Protein AF-A0A4R6A0Q3-F1 (afdb_monomer_lite)

Radius of gyration: 21.28 Å; chains: 1; bounding box: 26×39×70 Å

Structure (mmCIF, N/CA/C/O backbone):
data_AF-A0A4R6A0Q3-F1
#
_entry.id   AF-A0A4R6A0Q3-F1
#
loop_
_atom_site.group_PDB
_atom_site.id
_atom_site.type_symbol
_atom_site.label_atom_id
_atom_site.label_alt_id
_atom_site.label_comp_id
_atom_site.label_asym_id
_atom_site.label_entity_id
_atom_site.label_seq_id
_atom_site.pdbx_PDB_ins_code
_atom_site.Cartn_x
_atom_site.Cartn_y
_atom_site.Cartn_z
_atom_site.occupancy
_atom_site.B_iso_or_equiv
_atom_site.auth_seq_id
_atom_site.auth_comp_id
_atom_site.auth_asym_id
_atom_site.auth_atom_id
_atom_site.pdbx_PDB_model_num
ATOM 1 N N . MET A 1 1 ? -9.421 34.207 54.045 1.00 45.75 1 MET A N 1
ATOM 2 C CA . MET A 1 1 ? -10.253 34.854 53.015 1.00 45.75 1 MET A CA 1
ATOM 3 C C . MET A 1 1 ? -9.332 35.216 51.851 1.00 45.75 1 MET A C 1
ATOM 5 O O . MET A 1 1 ? -8.522 36.105 52.037 1.00 45.75 1 MET A O 1
ATOM 9 N N . THR A 1 2 ? -9.414 34.422 50.762 1.00 56.34 2 THR A N 1
ATOM 10 C CA . THR A 1 2 ? -9.199 34.756 49.321 1.00 56.34 2 THR A CA 1
ATOM 11 C C . THR A 1 2 ? -7.830 35.332 48.890 1.00 56.34 2 THR A C 1
ATOM 13 O O . THR A 1 2 ? -7.435 36.351 49.426 1.00 56.34 2 THR A O 1
ATOM 16 N N . LEU A 1 3 ? -7.052 34.840 47.916 1.00 55.03 3 LEU A N 1
ATOM 17 C CA . LEU A 1 3 ? -7.173 33.859 46.820 1.00 55.03 3 LEU A CA 1
ATOM 18 C C . LEU A 1 3 ? -5.756 33.264 46.561 1.00 55.03 3 LEU A C 1
ATOM 20 O O . LEU A 1 3 ? -4.764 33.912 46.880 1.00 55.03 3 LEU A O 1
ATOM 24 N N . ARG A 1 4 ? -5.574 31.993 46.152 1.00 66.81 4 ARG A N 1
ATOM 25 C CA . ARG A 1 4 ? -5.416 31.573 44.732 1.00 66.81 4 ARG A CA 1
ATOM 26 C C . ARG A 1 4 ? -4.794 32.702 43.885 1.00 66.81 4 ARG A C 1
ATOM 28 O O . ARG A 1 4 ? -5.352 33.775 43.792 1.00 66.81 4 ARG A O 1
ATOM 35 N N . ASP A 1 5 ? -3.577 32.559 43.379 1.00 62.34 5 ASP A N 1
ATOM 36 C CA . ASP A 1 5 ? -3.389 31.885 42.100 1.00 62.34 5 ASP A CA 1
ATOM 37 C C . ASP A 1 5 ? -1.973 31.316 41.978 1.00 62.34 5 ASP A C 1
ATOM 39 O O . ASP A 1 5 ? -0.992 32.025 41.760 1.00 62.34 5 ASP A O 1
ATOM 43 N N . GLY A 1 6 ? -1.884 29.990 42.087 1.00 61.16 6 GLY A N 1
ATOM 44 C CA . GLY A 1 6 ? -0.791 29.253 41.478 1.00 61.16 6 GLY A CA 1
ATOM 45 C C . GLY A 1 6 ? -0.944 29.386 39.971 1.00 61.16 6 GLY A C 1
ATOM 46 O O . GLY A 1 6 ? -1.797 28.736 39.370 1.00 61.16 6 GLY A O 1
ATOM 47 N N . THR A 1 7 ? -0.137 30.250 39.368 1.00 59.62 7 THR A N 1
ATOM 48 C CA . THR A 1 7 ? 0.075 30.330 37.926 1.00 59.62 7 THR A CA 1
ATOM 49 C C . THR A 1 7 ? 0.816 29.075 37.472 1.00 59.62 7 THR A C 1
ATOM 51 O O . THR A 1 7 ? 2.003 29.085 37.157 1.00 59.62 7 THR A O 1
ATOM 54 N N . THR A 1 8 ? 0.104 27.948 37.462 1.00 60.88 8 THR A N 1
ATOM 55 C CA . THR A 1 8 ? 0.509 26.763 36.717 1.00 60.88 8 THR A CA 1
ATOM 56 C C . THR A 1 8 ? 0.509 27.154 35.245 1.00 60.88 8 THR A C 1
ATOM 58 O O . THR A 1 8 ? -0.528 27.176 34.585 1.00 60.88 8 THR A O 1
ATOM 61 N N . SER A 1 9 ? 1.685 27.511 34.739 1.00 57.47 9 SER A N 1
ATOM 62 C CA . SER A 1 9 ? 1.986 27.566 33.319 1.00 57.47 9 SER A CA 1
ATOM 63 C C . SER A 1 9 ? 1.793 26.163 32.747 1.00 57.47 9 SER A C 1
ATOM 65 O O . SER A 1 9 ? 2.716 25.354 32.723 1.00 57.47 9 SER A O 1
ATOM 67 N N . MET A 1 10 ? 0.564 25.843 32.332 1.00 60.56 10 MET A N 1
ATOM 68 C CA . MET A 1 10 ? 0.292 24.643 31.547 1.00 60.56 10 MET A CA 1
ATOM 69 C C . MET A 1 10 ? 1.172 24.728 30.293 1.00 60.56 10 MET A C 1
ATOM 71 O O . MET A 1 10 ? 0.983 25.656 29.498 1.00 60.56 10 MET A O 1
ATOM 75 N N . PRO A 1 11 ? 2.170 23.840 30.122 1.00 65.94 11 PRO A N 1
ATOM 76 C CA . PRO A 1 11 ? 2.952 23.829 28.899 1.00 65.94 11 PRO A CA 1
ATOM 77 C C . PRO A 1 11 ? 1.980 23.639 27.727 1.00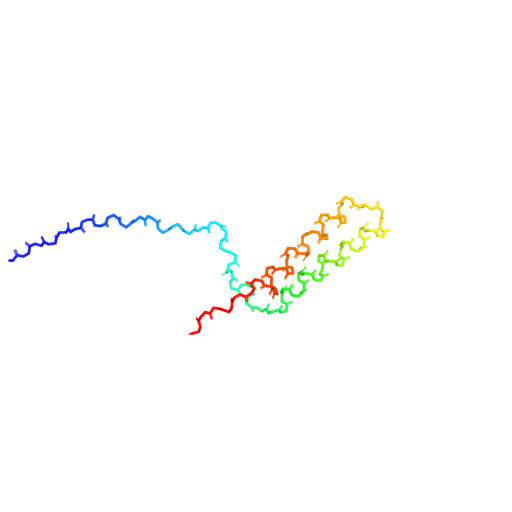 65.94 11 PRO A C 1
ATOM 79 O O . PRO A 1 11 ? 1.014 22.884 27.869 1.00 65.94 11 PRO A O 1
ATOM 82 N N . PRO A 1 12 ? 2.187 24.329 26.591 1.00 63.06 12 PRO A N 1
ATOM 83 C CA . PRO A 1 12 ? 1.316 24.178 25.436 1.00 63.06 12 PRO A CA 1
ATOM 84 C C . PRO A 1 12 ? 1.223 22.690 25.093 1.00 63.06 12 PRO A C 1
ATOM 86 O O . PRO A 1 12 ? 2.247 22.049 24.844 1.00 63.06 12 PRO A O 1
ATOM 89 N N . GLU A 1 13 ? 0.004 22.144 25.133 1.00 64.31 13 GLU A N 1
ATOM 90 C CA . GLU A 1 13 ? -0.327 20.813 24.627 1.00 64.31 13 GLU A CA 1
ATOM 91 C C . GLU A 1 13 ? 0.294 20.698 23.232 1.00 64.31 13 GLU A C 1
ATOM 93 O O . GLU A 1 13 ? -0.163 21.330 22.276 1.00 64.31 13 GLU A O 1
ATOM 98 N N . ARG A 1 14 ? 1.396 19.948 23.107 1.00 62.56 14 ARG A N 1
ATOM 99 C CA . ARG A 1 14 ? 2.017 19.695 21.809 1.00 62.56 14 ARG A CA 1
ATOM 100 C C . ARG A 1 14 ? 1.104 18.750 21.041 1.00 62.56 14 ARG A C 1
ATOM 102 O O . ARG A 1 14 ? 1.304 17.539 21.059 1.00 62.56 14 ARG A O 1
ATOM 109 N N . ARG A 1 15 ? 0.125 19.308 20.331 1.00 62.38 15 ARG A N 1
ATOM 110 C CA . ARG A 1 15 ? -0.524 18.612 19.222 1.00 62.38 15 ARG A CA 1
ATOM 111 C C . ARG A 1 15 ? 0.542 18.359 18.170 1.00 62.38 15 ARG A C 1
ATOM 113 O O . ARG A 1 15 ? 0.983 19.274 17.478 1.00 62.38 15 ARG A O 1
ATOM 120 N N . GLY A 1 16 ? 1.034 17.126 18.128 1.00 61.06 16 GLY A N 1
ATOM 121 C CA . GLY A 1 16 ? 1.976 16.708 17.106 1.00 61.06 16 GLY A CA 1
ATOM 122 C C . GLY A 1 16 ? 1.334 16.912 15.739 1.00 61.06 16 GLY A C 1
ATOM 123 O O . GLY A 1 16 ? 0.239 16.422 15.490 1.00 61.06 16 GLY A O 1
ATOM 124 N N . PHE A 1 17 ? 2.033 17.591 14.831 1.00 55.25 17 PHE A N 1
ATOM 125 C CA . PHE A 1 17 ? 1.628 17.731 13.424 1.00 55.25 17 PHE A CA 1
ATOM 126 C C . PHE A 1 17 ? 1.457 16.376 12.698 1.00 55.25 17 PHE A C 1
ATOM 128 O O . PHE A 1 17 ? 0.976 16.333 11.572 1.00 55.25 17 PHE A O 1
ATOM 135 N N . PHE A 1 18 ? 1.834 15.277 13.357 1.00 52.34 18 PHE A N 1
ATOM 136 C CA . PHE A 1 18 ? 1.735 13.889 12.916 1.00 52.34 18 PHE A CA 1
ATOM 137 C C . PHE A 1 18 ? 0.556 13.127 13.548 1.00 52.34 18 PHE A C 1
ATOM 139 O O . PHE A 1 18 ? 0.598 11.904 13.673 1.00 52.34 18 PHE A O 1
ATOM 146 N N . ASP A 1 19 ? -0.500 13.819 13.977 1.00 52.38 19 ASP A N 1
ATOM 147 C CA . ASP A 1 19 ? -1.711 13.146 14.443 1.00 52.38 19 ASP A CA 1
ATOM 148 C C . ASP A 1 19 ? -2.568 12.691 13.247 1.00 52.38 19 ASP A C 1
ATOM 150 O O . ASP A 1 19 ? -3.451 13.391 12.754 1.00 52.38 19 ASP A O 1
ATOM 154 N N . VAL A 1 20 ? -2.268 11.491 12.741 1.00 51.62 20 VAL A N 1
ATOM 155 C CA . VAL A 1 20 ? -2.970 10.851 11.609 1.00 51.62 20 VAL A CA 1
ATOM 156 C C . VAL A 1 20 ? -4.322 10.258 12.046 1.00 51.62 20 VAL A C 1
ATOM 158 O O . VAL A 1 20 ? -5.025 9.627 11.255 1.00 51.62 20 VAL A O 1
ATOM 161 N N . ARG A 1 21 ? -4.755 10.480 13.298 1.00 54.53 21 ARG A N 1
ATOM 162 C CA . ARG A 1 21 ? -6.059 10.044 13.830 1.00 54.53 21 ARG A CA 1
ATOM 163 C C . ARG A 1 21 ? -7.210 10.915 13.319 1.00 54.53 21 ARG A C 1
ATOM 165 O O . ARG A 1 21 ? -8.110 11.301 14.061 1.00 54.53 21 ARG A O 1
ATOM 172 N N . VAL A 1 22 ? -7.221 11.207 12.023 1.00 59.56 22 VAL A N 1
ATOM 173 C CA . VAL A 1 22 ? -8.360 11.850 11.379 1.00 59.56 22 VAL A CA 1
ATOM 174 C C . VAL A 1 22 ? -9.528 10.853 11.315 1.00 59.56 22 VAL A C 1
ATOM 176 O O . VAL A 1 22 ? -9.351 9.710 10.877 1.00 59.56 22 VAL A O 1
ATOM 179 N N . PRO A 1 23 ? -10.759 11.253 11.691 1.00 57.47 23 PRO A N 1
ATOM 180 C CA . PRO A 1 23 ? -11.932 10.371 11.680 1.00 57.47 23 PRO A CA 1
ATOM 181 C C . PRO A 1 23 ? -12.250 9.785 10.289 1.00 57.47 23 PRO A C 1
ATOM 183 O O . PRO A 1 23 ? -12.987 8.806 10.176 1.00 57.47 23 PRO A O 1
ATOM 186 N N . MET A 1 24 ? -11.638 10.334 9.234 1.00 54.12 24 MET A N 1
ATOM 187 C CA . MET A 1 24 ? -11.678 9.857 7.852 1.00 54.12 24 MET A CA 1
ATOM 188 C C . MET A 1 24 ? -11.190 8.406 7.687 1.00 54.12 24 MET A C 1
ATOM 190 O O . MET A 1 24 ? -11.706 7.715 6.808 1.00 54.12 24 MET A O 1
ATOM 194 N N . PHE A 1 25 ? -10.251 7.931 8.520 1.00 56.16 25 PHE A N 1
ATOM 195 C CA . PHE A 1 25 ? -9.698 6.566 8.457 1.00 56.16 25 PHE A CA 1
ATOM 196 C C . PHE A 1 25 ? -10.342 5.579 9.440 1.00 56.16 25 PHE A C 1
ATOM 198 O O . PHE A 1 25 ? -9.864 4.452 9.567 1.00 56.16 25 PHE A O 1
ATOM 205 N N . ARG A 1 26 ? -11.433 5.946 10.129 1.00 61.97 26 ARG A N 1
ATOM 206 C CA . ARG A 1 26 ? -12.224 5.000 10.946 1.00 61.97 26 ARG A CA 1
ATOM 207 C C . ARG A 1 26 ? -12.744 3.788 10.153 1.00 61.97 26 ARG A C 1
ATOM 209 O O . ARG A 1 26 ? -12.730 2.696 10.714 1.00 61.97 26 ARG A O 1
ATOM 216 N N . PRO A 1 27 ? -13.171 3.914 8.878 1.00 70.75 27 PRO A N 1
ATOM 217 C CA . PRO A 1 27 ? -13.629 2.763 8.112 1.00 70.75 27 PRO A CA 1
ATOM 218 C C . PRO A 1 27 ? -12.446 1.909 7.641 1.00 70.75 27 PRO A C 1
ATOM 220 O O . PRO A 1 27 ? -11.604 2.381 6.874 1.00 70.75 27 PRO A O 1
ATOM 223 N N . LEU A 1 28 ? -12.430 0.631 8.032 1.00 70.81 28 LEU A N 1
ATOM 224 C CA . LEU A 1 28 ? -11.435 -0.355 7.583 1.00 70.81 28 LEU A CA 1
ATOM 225 C C . LEU A 1 28 ? -11.344 -0.439 6.047 1.00 70.81 28 LEU A C 1
ATOM 227 O O . LEU A 1 28 ? -10.256 -0.602 5.502 1.00 70.81 28 LEU A O 1
ATOM 231 N N . TRP A 1 29 ? -12.457 -0.235 5.331 1.00 78.56 29 TRP A N 1
ATOM 232 C CA . TRP A 1 29 ? -12.483 -0.292 3.865 1.00 78.56 29 TRP A CA 1
ATOM 233 C C . TRP A 1 29 ? -11.618 0.784 3.196 1.00 78.56 29 TRP A C 1
ATOM 235 O O . TRP A 1 29 ? -11.015 0.515 2.163 1.00 78.56 29 TRP A O 1
ATOM 245 N N . ARG A 1 30 ? -11.504 1.986 3.782 1.00 82.25 30 ARG A N 1
ATOM 246 C CA . ARG A 1 30 ? -10.682 3.070 3.209 1.00 82.25 30 ARG A CA 1
ATOM 247 C C . ARG A 1 30 ? -9.198 2.752 3.291 1.00 82.25 30 ARG A C 1
ATOM 249 O O . ARG A 1 30 ? -8.444 3.116 2.397 1.00 82.25 30 ARG A O 1
ATOM 256 N N . ARG A 1 31 ? -8.802 2.049 4.350 1.00 81.69 31 ARG A N 1
ATOM 257 C CA . ARG A 1 31 ? -7.432 1.572 4.546 1.00 81.69 31 ARG A CA 1
ATOM 258 C C . ARG A 1 31 ? -7.079 0.519 3.517 1.00 81.69 31 ARG A C 1
ATOM 260 O O . ARG A 1 31 ? -6.084 0.666 2.821 1.00 81.69 31 ARG A O 1
ATOM 267 N N . ILE A 1 32 ? -7.955 -0.476 3.369 1.00 85.06 32 ILE A N 1
ATOM 268 C CA . ILE A 1 32 ? -7.807 -1.532 2.364 1.00 85.06 32 ILE A CA 1
ATOM 269 C C . ILE A 1 32 ? -7.738 -0.915 0.964 1.00 85.06 32 ILE A C 1
ATOM 271 O O . ILE A 1 32 ? -6.821 -1.231 0.216 1.00 85.06 32 ILE A O 1
ATOM 275 N N . ALA A 1 33 ? -8.649 0.004 0.624 1.00 89.56 33 ALA A N 1
ATOM 276 C CA . ALA A 1 33 ? -8.666 0.659 -0.681 1.00 89.56 33 ALA A CA 1
ATOM 277 C C . ALA A 1 33 ? -7.373 1.445 -0.952 1.00 89.56 33 ALA A C 1
ATOM 279 O O . ALA A 1 33 ? -6.777 1.285 -2.012 1.00 89.56 33 ALA A O 1
ATOM 280 N N . ALA A 1 34 ? -6.899 2.246 0.007 1.00 87.44 34 ALA A N 1
ATOM 281 C CA . ALA A 1 34 ? -5.668 3.018 -0.154 1.00 87.44 34 ALA A CA 1
ATOM 282 C C . ALA A 1 34 ? -4.434 2.115 -0.335 1.00 87.44 34 ALA A C 1
ATOM 284 O O . ALA A 1 34 ? -3.639 2.335 -1.253 1.00 87.44 34 ALA A O 1
ATOM 285 N N . THR A 1 35 ? -4.291 1.078 0.496 1.00 90.56 35 THR A N 1
ATOM 286 C CA . THR A 1 35 ? -3.186 0.113 0.391 1.00 90.56 35 THR A CA 1
ATOM 287 C C . THR A 1 35 ? -3.256 -0.682 -0.915 1.00 90.56 35 THR A C 1
AT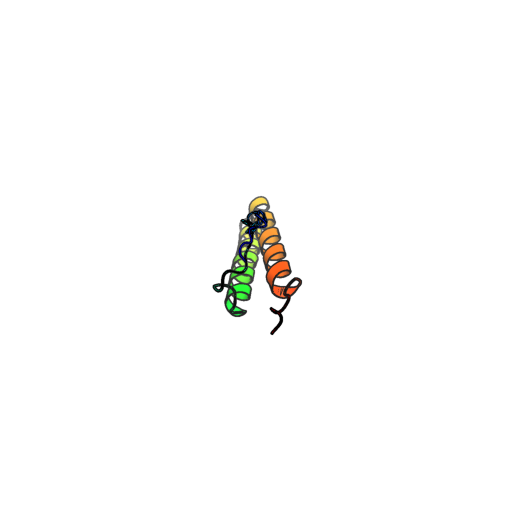OM 289 O O . THR A 1 35 ? -2.238 -0.858 -1.574 1.00 90.56 35 THR A O 1
ATOM 292 N N . ALA A 1 36 ? -4.444 -1.125 -1.336 1.00 92.12 36 ALA A N 1
ATOM 293 C CA . ALA A 1 36 ? -4.617 -1.898 -2.564 1.00 92.12 36 ALA A CA 1
ATOM 294 C C . ALA A 1 36 ? -4.328 -1.067 -3.821 1.00 92.12 36 ALA A C 1
ATOM 296 O O . ALA A 1 36 ? -3.661 -1.550 -4.730 1.00 92.12 36 ALA A O 1
ATOM 297 N N . VAL A 1 37 ? -4.780 0.191 -3.862 1.00 94.50 37 VAL A N 1
ATOM 298 C CA . VAL A 1 37 ? -4.507 1.097 -4.989 1.00 94.50 37 VAL A CA 1
ATOM 299 C C . VAL A 1 37 ? -3.010 1.378 -5.107 1.00 94.50 37 VAL A C 1
ATOM 301 O O . VAL A 1 37 ? -2.459 1.281 -6.200 1.00 94.50 37 VAL A O 1
ATOM 304 N N . THR A 1 38 ? -2.330 1.669 -3.995 1.00 93.50 38 THR A N 1
ATOM 305 C CA . THR A 1 38 ? -0.878 1.932 -4.003 1.00 93.50 38 THR A CA 1
ATOM 306 C C . THR A 1 38 ? -0.057 0.690 -4.347 1.00 93.50 38 THR A C 1
ATOM 308 O O . THR A 1 38 ? 0.864 0.780 -5.156 1.00 93.50 38 THR A O 1
ATOM 311 N N . ALA A 1 39 ? -0.416 -0.480 -3.810 1.00 92.75 39 ALA A N 1
ATOM 312 C CA . ALA A 1 39 ? 0.228 -1.748 -4.154 1.00 92.75 39 ALA A CA 1
ATOM 313 C C . ALA A 1 39 ? -0.001 -2.139 -5.624 1.00 92.75 39 ALA A C 1
ATOM 315 O O . ALA A 1 39 ? 0.930 -2.564 -6.307 1.00 92.75 39 ALA A O 1
ATOM 316 N N . GLY A 1 40 ? -1.225 -1.961 -6.130 1.00 93.94 40 GLY A N 1
ATOM 317 C CA . GLY A 1 40 ? -1.557 -2.196 -7.534 1.00 93.94 40 GLY A CA 1
ATOM 318 C C . GLY A 1 40 ? -0.778 -1.271 -8.467 1.00 93.94 40 GLY A C 1
ATOM 319 O O . GLY A 1 40 ? -0.248 -1.731 -9.474 1.00 93.94 40 GLY A O 1
ATOM 320 N N . TRP A 1 41 ? -0.626 0.006 -8.099 1.00 94.06 41 TRP A N 1
ATOM 321 C CA . TRP A 1 41 ? 0.179 0.953 -8.870 1.00 94.06 41 TRP A CA 1
ATOM 322 C C . TRP A 1 41 ? 1.652 0.543 -8.925 1.00 94.06 41 TRP A C 1
ATOM 324 O O . TRP A 1 41 ? 2.252 0.554 -9.996 1.00 94.06 41 TRP A O 1
ATOM 334 N N . ALA A 1 42 ? 2.221 0.092 -7.802 1.00 93.50 42 ALA A N 1
ATOM 335 C CA . ALA A 1 42 ? 3.587 -0.425 -7.773 1.00 93.50 42 ALA A CA 1
ATOM 336 C C . ALA A 1 42 ? 3.781 -1.602 -8.746 1.00 93.50 42 ALA A C 1
ATOM 338 O O . ALA A 1 42 ? 4.764 -1.635 -9.484 1.00 93.50 42 ALA A O 1
ATOM 339 N N . ALA A 1 43 ? 2.834 -2.545 -8.782 1.00 92.12 43 ALA A N 1
ATOM 340 C CA . ALA A 1 43 ? 2.882 -3.681 -9.701 1.00 92.12 43 ALA A CA 1
ATOM 341 C C . ALA A 1 43 ? 2.786 -3.245 -11.173 1.00 92.12 43 ALA A C 1
ATOM 343 O O . ALA A 1 43 ? 3.529 -3.757 -12.010 1.00 92.12 43 ALA A O 1
ATOM 344 N N . LEU A 1 44 ? 1.926 -2.270 -11.485 1.00 93.75 44 LEU A N 1
ATOM 345 C CA . LEU A 1 44 ? 1.830 -1.706 -12.833 1.00 93.75 44 LEU A CA 1
ATOM 346 C C . LEU A 1 44 ? 3.142 -1.034 -13.259 1.00 93.75 44 LEU A C 1
ATOM 348 O O . LEU A 1 44 ? 3.629 -1.305 -14.353 1.00 93.75 44 LEU A O 1
ATOM 352 N N . GLU A 1 45 ? 3.765 -0.239 -12.389 1.00 92.62 45 GLU A N 1
ATOM 353 C CA . GLU A 1 45 ? 5.052 0.415 -12.675 1.00 92.62 45 GLU A CA 1
ATOM 354 C C . GLU A 1 45 ?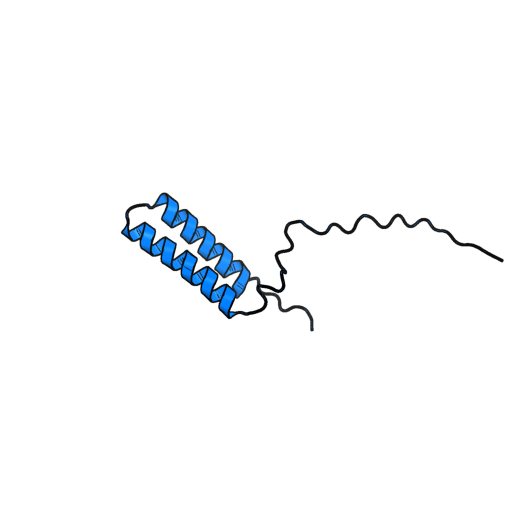 6.197 -0.593 -12.877 1.00 92.62 45 GLU A C 1
ATOM 356 O O . GLU A 1 45 ? 7.058 -0.386 -13.737 1.00 92.62 45 GLU A O 1
ATOM 361 N N . LEU A 1 46 ? 6.188 -1.726 -12.154 1.00 90.75 46 LEU A N 1
ATOM 362 C CA . LEU A 1 46 ? 7.125 -2.830 -12.410 1.00 90.75 46 LEU A CA 1
ATOM 363 C C . LEU A 1 46 ? 6.951 -3.382 -13.827 1.00 90.75 46 LEU A C 1
ATOM 365 O O . LEU A 1 46 ? 7.943 -3.614 -14.515 1.00 90.75 46 LEU A O 1
ATOM 369 N N . THR A 1 47 ? 5.706 -3.559 -14.282 1.00 91.12 47 THR A N 1
ATOM 370 C CA . THR A 1 47 ? 5.428 -4.030 -15.650 1.00 91.12 47 THR A CA 1
ATOM 371 C C . THR A 1 47 ? 5.693 -2.972 -16.724 1.00 91.12 47 THR A C 1
ATOM 373 O O . THR A 1 47 ? 6.021 -3.326 -17.852 1.00 91.12 47 THR A O 1
ATOM 376 N N . ALA A 1 48 ? 5.613 -1.684 -16.377 1.00 90.38 48 ALA A N 1
ATOM 377 C CA . ALA A 1 48 ? 5.900 -0.562 -17.270 1.00 90.38 48 ALA A CA 1
ATOM 378 C C . ALA A 1 48 ? 7.407 -0.272 -17.427 1.00 90.38 48 ALA A C 1
ATOM 380 O O . ALA A 1 48 ? 7.790 0.571 -18.236 1.00 90.38 48 ALA A O 1
ATOM 381 N N . GLY A 1 49 ? 8.269 -0.970 -16.678 1.00 91.00 49 GLY A N 1
ATOM 382 C CA . GLY A 1 49 ? 9.724 -0.834 -16.773 1.00 91.00 49 GLY A CA 1
ATOM 383 C C . GLY A 1 49 ? 10.304 0.335 -15.976 1.00 91.00 49 GLY A C 1
ATOM 384 O O . GLY A 1 49 ? 11.427 0.754 -16.252 1.00 91.00 49 GLY A O 1
ATOM 385 N N . ASN A 1 50 ? 9.576 0.852 -14.979 1.00 92.12 50 ASN A N 1
ATOM 386 C CA . ASN A 1 50 ? 10.006 1.978 -14.151 1.00 92.12 50 ASN A CA 1
ATOM 387 C C . ASN A 1 50 ? 10.282 1.552 -12.691 1.00 92.12 50 ASN A C 1
ATOM 389 O O . ASN A 1 50 ? 9.510 1.858 -11.774 1.00 92.12 50 ASN A O 1
ATOM 393 N N . PRO A 1 51 ? 11.396 0.836 -12.435 1.00 89.31 51 PRO A N 1
ATOM 394 C CA . PRO A 1 51 ? 11.658 0.208 -11.141 1.00 89.31 51 PRO A CA 1
ATOM 395 C C . PRO A 1 51 ? 11.833 1.212 -9.992 1.00 89.31 51 PRO A C 1
ATOM 397 O O . PRO A 1 51 ? 11.542 0.877 -8.846 1.00 89.31 51 PRO A O 1
ATOM 400 N N . GLY A 1 52 ? 12.275 2.444 -10.275 1.00 92.75 52 GLY A N 1
ATOM 401 C CA . GLY A 1 52 ? 12.444 3.480 -9.253 1.00 92.75 52 GLY A CA 1
ATOM 402 C C . GLY A 1 52 ? 11.114 3.881 -8.611 1.00 92.75 52 GLY A C 1
ATOM 403 O O . GLY A 1 52 ? 10.972 3.840 -7.389 1.00 92.75 52 GLY A O 1
ATOM 404 N N . PHE A 1 53 ? 10.114 4.205 -9.435 1.00 89.81 53 PHE A N 1
ATOM 405 C CA . PHE A 1 53 ? 8.777 4.547 -8.947 1.00 89.81 53 PHE A CA 1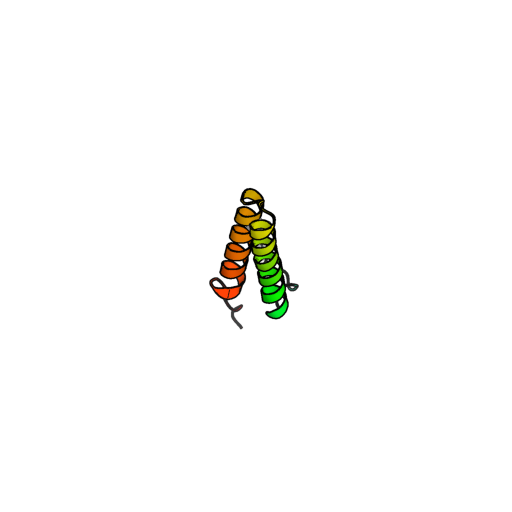
ATOM 406 C C . PHE A 1 53 ? 8.053 3.329 -8.380 1.00 89.81 53 PHE A C 1
ATOM 408 O O . PHE A 1 53 ? 7.420 3.437 -7.331 1.00 89.81 53 PHE A O 1
ATOM 415 N N . ALA A 1 54 ? 8.215 2.160 -9.000 1.00 91.94 54 ALA A N 1
ATOM 416 C CA . ALA A 1 54 ? 7.688 0.915 -8.462 1.00 91.94 54 ALA A CA 1
ATOM 417 C C . ALA A 1 54 ? 8.157 0.642 -7.026 1.00 91.94 54 ALA A C 1
ATOM 419 O O . ALA A 1 54 ? 7.335 0.341 -6.163 1.00 91.94 54 ALA A O 1
ATOM 420 N N . LEU A 1 55 ? 9.457 0.791 -6.746 1.00 94.38 55 LEU A N 1
ATOM 421 C CA . LEU A 1 55 ? 10.004 0.602 -5.402 1.00 94.38 55 LEU A CA 1
ATOM 422 C C . LEU A 1 55 ? 9.430 1.619 -4.410 1.00 94.38 55 LEU A C 1
ATOM 424 O O . LEU A 1 55 ? 9.120 1.269 -3.273 1.00 94.38 55 LEU A O 1
ATOM 428 N N . LEU A 1 56 ? 9.257 2.867 -4.845 1.00 94.31 56 LEU A N 1
ATOM 429 C CA . LEU A 1 56 ? 8.735 3.950 -4.016 1.00 94.31 56 LEU A CA 1
ATOM 430 C C . LEU A 1 56 ? 7.268 3.706 -3.629 1.00 94.31 56 LEU A C 1
ATOM 432 O O . LEU A 1 56 ? 6.910 3.805 -2.454 1.00 94.31 56 LEU A O 1
ATOM 436 N N . PHE A 1 57 ? 6.435 3.296 -4.590 1.00 94.06 57 PHE A N 1
ATOM 437 C CA . PHE A 1 57 ? 5.047 2.908 -4.333 1.00 94.06 57 PHE A CA 1
ATOM 438 C C . PHE A 1 57 ? 4.938 1.601 -3.543 1.00 94.06 57 PHE A C 1
ATOM 440 O O . PHE A 1 57 ? 4.082 1.499 -2.667 1.00 94.06 57 PHE A O 1
ATOM 447 N N . ALA A 1 58 ? 5.820 0.628 -3.784 1.00 92.62 58 ALA A N 1
ATOM 448 C CA . ALA A 1 58 ? 5.865 -0.610 -3.011 1.00 92.62 58 ALA A CA 1
ATOM 449 C C . ALA A 1 58 ? 6.215 -0.338 -1.539 1.00 92.62 58 ALA A C 1
ATOM 451 O O . ALA A 1 58 ? 5.551 -0.854 -0.639 1.00 92.62 58 ALA A O 1
ATOM 452 N N . ALA A 1 59 ? 7.204 0.523 -1.281 1.00 94.12 59 ALA A N 1
ATOM 453 C CA . ALA A 1 59 ? 7.562 0.952 0.067 1.00 94.12 59 ALA A CA 1
ATOM 454 C C . ALA A 1 59 ? 6.408 1.711 0.742 1.00 94.12 59 ALA A C 1
ATOM 456 O O . ALA A 1 59 ? 6.076 1.430 1.894 1.00 94.12 59 ALA A O 1
ATOM 457 N N . ALA A 1 60 ? 5.742 2.618 0.020 1.00 91.62 60 ALA A N 1
ATOM 458 C CA . ALA A 1 60 ? 4.570 3.326 0.531 1.00 91.62 60 ALA A CA 1
ATOM 459 C C . ALA A 1 60 ? 3.419 2.363 0.877 1.00 91.62 60 ALA A C 1
ATOM 461 O O . ALA A 1 60 ? 2.828 2.472 1.952 1.00 91.62 60 ALA A O 1
ATOM 462 N N . ALA A 1 61 ? 3.136 1.383 0.015 1.00 91.25 61 ALA A N 1
ATOM 463 C CA . ALA A 1 61 ? 2.129 0.357 0.264 1.00 91.25 61 ALA A CA 1
ATOM 464 C C . ALA A 1 61 ? 2.465 -0.484 1.507 1.00 91.25 61 ALA A C 1
ATOM 466 O O . ALA A 1 61 ? 1.578 -0.752 2.319 1.00 91.25 61 ALA A O 1
ATOM 467 N N . ALA A 1 62 ? 3.739 -0.838 1.705 1.00 91.00 62 ALA A N 1
ATOM 468 C CA . ALA A 1 62 ? 4.200 -1.555 2.892 1.00 91.00 62 ALA A CA 1
ATOM 469 C C . ALA A 1 62 ? 4.022 -0.730 4.178 1.00 91.00 62 ALA A C 1
ATOM 471 O O . ALA A 1 62 ? 3.539 -1.256 5.180 1.00 91.00 62 ALA A O 1
ATOM 472 N N . VAL A 1 63 ? 4.338 0.570 4.148 1.00 86.81 63 VAL A N 1
ATOM 473 C CA . VAL A 1 63 ? 4.117 1.477 5.289 1.00 86.81 63 VAL A CA 1
ATOM 474 C C . VAL A 1 63 ? 2.627 1.614 5.605 1.00 86.81 63 VAL A C 1
ATOM 476 O O . VAL A 1 63 ? 2.241 1.518 6.769 1.00 86.81 63 VAL A O 1
ATOM 479 N N . LEU A 1 64 ? 1.775 1.786 4.588 1.00 85.19 64 LEU A N 1
ATOM 480 C CA . LEU A 1 64 ? 0.321 1.844 4.771 1.00 85.19 64 LEU A CA 1
ATOM 481 C C . LEU A 1 64 ? -0.215 0.540 5.363 1.00 85.19 64 LEU A C 1
ATOM 483 O O . LEU A 1 64 ? -1.022 0.571 6.289 1.00 85.19 64 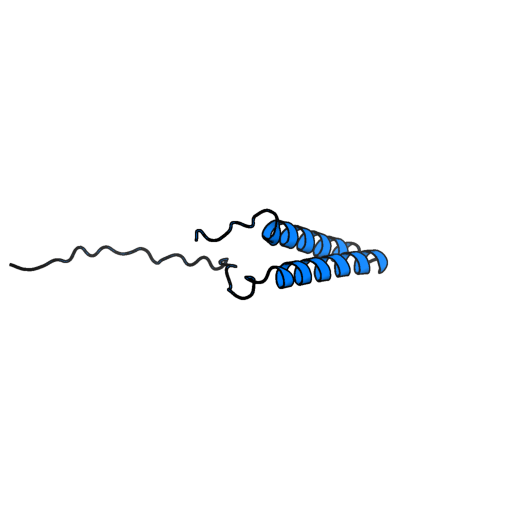LEU A O 1
ATOM 487 N N . PHE A 1 65 ? 0.252 -0.606 4.864 1.00 85.88 65 PHE A N 1
ATOM 488 C CA . PHE A 1 65 ? -0.124 -1.908 5.402 1.00 85.88 65 PHE A CA 1
ATOM 489 C C . PHE A 1 65 ? 0.299 -2.049 6.872 1.00 85.88 65 PHE A C 1
ATOM 491 O O . PHE A 1 65 ? -0.507 -2.427 7.722 1.00 85.88 65 PHE A O 1
ATOM 498 N N . TYR A 1 66 ? 1.535 -1.667 7.200 1.00 82.25 66 TYR A N 1
ATOM 499 C CA . TYR A 1 66 ? 2.035 -1.699 8.571 1.00 82.25 66 TYR A CA 1
ATOM 500 C C . TYR A 1 66 ? 1.189 -0.826 9.508 1.00 82.25 66 TYR A C 1
ATOM 502 O O . TYR A 1 66 ? 0.711 -1.311 10.532 1.00 82.25 66 TYR A O 1
ATOM 510 N N . GLN A 1 67 ? 0.931 0.433 9.139 1.00 80.56 67 GLN A N 1
ATOM 511 C CA . GLN A 1 67 ? 0.159 1.358 9.976 1.00 80.56 67 GLN A CA 1
ATOM 512 C C . GLN A 1 67 ? -1.307 0.943 10.142 1.00 80.56 67 GLN A C 1
ATOM 514 O O . GLN A 1 67 ? -1.897 1.141 11.202 1.00 80.56 67 GLN A O 1
ATOM 519 N N . PHE A 1 68 ? -1.924 0.393 9.097 1.00 76.69 68 PHE A N 1
ATOM 520 C CA . PHE A 1 68 ? -3.351 0.089 9.117 1.00 76.69 68 PHE A CA 1
ATOM 521 C C . PHE A 1 68 ? -3.701 -1.274 9.702 1.00 76.69 68 PHE A C 1
ATOM 523 O O . PHE A 1 68 ? -4.814 -1.405 10.219 1.00 76.69 68 PHE A O 1
ATOM 530 N N . PHE A 1 69 ? -2.797 -2.253 9.614 1.00 77.38 69 PHE A N 1
ATOM 531 C CA . PHE A 1 69 ? -3.064 -3.638 10.010 1.00 77.38 69 PHE A CA 1
ATOM 532 C C . PHE A 1 69 ? -2.180 -4.129 11.159 1.00 77.38 69 PHE A C 1
ATOM 534 O O . PHE A 1 69 ? -2.661 -4.921 11.964 1.00 77.38 69 PHE A O 1
ATOM 541 N N . LEU A 1 70 ? -0.925 -3.674 11.259 1.00 74.56 70 LEU A N 1
ATOM 542 C CA . LEU A 1 70 ? 0.025 -4.170 12.262 1.00 74.56 70 LEU A CA 1
ATOM 543 C C . LEU A 1 70 ? 0.094 -3.277 13.507 1.00 74.56 70 LEU A C 1
ATOM 545 O O . LEU A 1 70 ? 0.011 -3.779 14.621 1.00 74.56 70 LEU A O 1
ATOM 549 N N . ASP A 1 71 ? 0.181 -1.958 13.325 1.00 72.88 71 ASP A N 1
ATOM 550 C CA . ASP A 1 71 ? 0.200 -0.974 14.423 1.00 72.88 71 ASP A CA 1
ATOM 551 C C . ASP A 1 71 ? -1.210 -0.496 14.821 1.00 72.88 71 ASP A C 1
ATOM 553 O O . ASP A 1 71 ? -1.398 0.494 15.532 1.00 72.88 71 ASP A O 1
ATOM 557 N N . TRP A 1 72 ? -2.250 -1.193 14.353 1.00 62.84 72 TRP A N 1
ATOM 558 C CA . TRP A 1 72 ? -3.622 -0.842 14.685 1.00 62.84 72 TRP A CA 1
ATOM 559 C C . TRP A 1 72 ? -3.917 -1.120 16.161 1.00 62.84 72 TRP A C 1
ATOM 561 O O . TRP A 1 72 ? -4.262 -2.233 16.557 1.00 62.84 72 TRP A O 1
ATOM 571 N N . ARG A 1 73 ? -3.830 -0.070 16.979 1.00 62.69 73 ARG A N 1
ATOM 572 C CA . ARG A 1 73 ? -4.345 -0.064 18.348 1.00 62.69 73 ARG A CA 1
ATOM 573 C C . ARG A 1 73 ? -5.803 0.397 18.343 1.00 62.69 73 ARG A C 1
ATOM 575 O O . ARG A 1 73 ? -6.067 1.520 17.900 1.00 62.69 73 ARG A O 1
ATOM 582 N N . PRO A 1 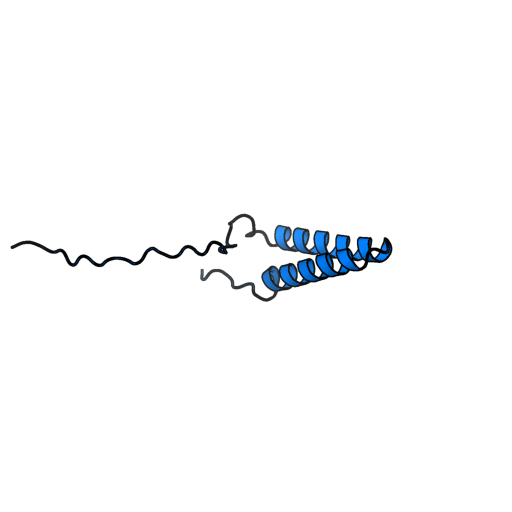74 ? -6.759 -0.429 18.809 1.00 59.25 74 PRO A N 1
ATOM 583 C CA . PRO A 1 74 ? -8.119 0.044 19.005 1.00 59.25 74 PRO A CA 1
ATOM 584 C C . PRO A 1 74 ? -8.086 1.211 20.005 1.00 59.25 74 PRO A C 1
ATOM 586 O O . PRO A 1 74 ? -7.348 1.131 20.990 1.00 59.25 74 PRO A O 1
ATOM 589 N N . PRO A 1 75 ? -8.825 2.308 19.759 1.00 56.22 75 PRO A N 1
ATOM 590 C CA . PRO A 1 75 ? -9.018 3.314 20.791 1.00 56.22 75 PRO A CA 1
ATOM 591 C C . PRO A 1 75 ? -9.642 2.609 21.997 1.00 56.22 75 PRO A C 1
ATOM 593 O O . PRO A 1 75 ? -10.611 1.870 21.822 1.00 56.22 75 PRO A O 1
ATOM 596 N N . GLU A 1 76 ? -9.032 2.776 23.172 1.00 58.22 76 GLU A N 1
ATOM 597 C CA . GLU A 1 76 ? -9.582 2.298 24.441 1.00 58.22 76 GLU A CA 1
ATOM 598 C C . GLU A 1 76 ? -11.048 2.752 24.506 1.00 58.22 76 GLU A C 1
ATOM 600 O O . GLU A 1 76 ? -11.335 3.944 24.358 1.00 58.22 76 GLU A O 1
ATOM 605 N N . GLY A 1 77 ? -11.955 1.772 24.543 1.00 50.84 77 GLY A N 1
ATOM 606 C CA . GLY A 1 77 ? -13.399 1.989 24.605 1.00 50.84 77 GLY A CA 1
ATOM 607 C C . GLY A 1 77 ? -13.837 2.414 25.991 1.00 50.84 77 GLY A C 1
ATOM 608 O O . GLY A 1 77 ? -13.219 1.929 26.965 1.00 50.84 77 GLY A O 1
#

Organism: NCBI:txid2547833

Secondary structure (DSSP, 8-state):
----------------TT----GGG-SHHHHHHHHHHHHHHHHHHHHTT-HHHHHHHHHHHHHHHIIIIIS-PPPP-

pLDDT: mean 75.65, std 15.71, range [45.75, 94.5]

Foldseek 3Di:
DDDDDPPPPPPPPPPDPPPPPDVVPVDLVVLVVVLVVLLVVLVVCVVVVNNVVSVVSNVVSVVSCCVSPVVDDDDDD

Sequence (77 aa):
MTLRDGTTSMPPERRGFFDVRVPMFRPLWRRIAATAVTAGWAALELTAGNPGFALLFAAAAAVLFYQFFLDWRPPEG